Protein AF-A0A949DV74-F1 (afdb_monomer_lite)

Foldseek 3Di:
DVVVVVPDFQDQDLVGTWDADPVRDTDDPKDWDWDQPDPVCPPVSRSVGTPDTDDDDPVPPPD

pLDDT: mean 77.65, std 14.08, range [39.19, 97.38]

Radius of gyration: 15.07 Å; chains: 1; bounding box: 31×34×32 Å

Secondary structure (DSSP, 8-state):
-HHHHHT--S-EETTEE--B-TTS-BS-S-EEEE--S-GGGHHHHHHT-EEEEE---GGGG--

Structure (mmCIF, N/CA/C/O backbone):
data_AF-A0A949DV74-F1
#
_entry.id   AF-A0A949DV74-F1
#
loop_
_atom_site.group_PDB
_atom_site.id
_atom_site.type_symbol
_atom_site.label_atom_id
_atom_site.label_alt_id
_atom_site.label_comp_id
_atom_site.label_asym_id
_atom_site.label_entity_id
_atom_site.label_seq_id
_atom_site.pdbx_PDB_ins_code
_atom_site.Cartn_x
_atom_site.Cartn_y
_atom_site.Cartn_z
_atom_site.occupancy
_atom_site.B_iso_or_equiv
_atom_site.auth_seq_id
_atom_site.auth_comp_id
_atom_site.auth_asym_id
_atom_site.auth_atom_id
_atom_site.pdbx_PDB_model_num
ATOM 1 N N . MET A 1 1 ? 15.381 -18.976 -4.007 1.00 65.94 1 MET A N 1
ATOM 2 C CA . MET A 1 1 ? 14.667 -17.988 -3.162 1.00 65.94 1 MET A CA 1
ATOM 3 C C . MET A 1 1 ? 14.806 -16.570 -3.709 1.00 65.94 1 MET A C 1
ATOM 5 O O . MET A 1 1 ? 13.780 -15.942 -3.919 1.00 65.94 1 MET A O 1
ATOM 9 N N . ARG A 1 2 ? 16.022 -16.074 -4.001 1.00 72.12 2 ARG A N 1
ATOM 10 C CA . ARG A 1 2 ? 16.205 -14.770 -4.671 1.00 72.12 2 ARG A CA 1
ATOM 11 C C . ARG A 1 2 ? 15.511 -14.724 -6.039 1.00 72.12 2 ARG A C 1
ATOM 13 O O . ARG A 1 2 ? 14.664 -13.870 -6.242 1.00 72.12 2 ARG A O 1
ATOM 20 N N . ASP A 1 3 ? 15.723 -15.721 -6.894 1.00 72.75 3 ASP A N 1
ATOM 21 C CA . ASP A 1 3 ? 15.055 -15.784 -8.210 1.00 72.75 3 ASP A CA 1
ATOM 22 C C . ASP A 1 3 ? 13.522 -15.835 -8.105 1.00 72.75 3 ASP A C 1
ATOM 24 O O . ASP A 1 3 ? 12.810 -15.251 -8.914 1.00 72.75 3 ASP A O 1
ATOM 28 N N . THR A 1 4 ? 13.006 -16.479 -7.054 1.00 72.62 4 THR A N 1
ATOM 29 C CA . THR A 1 4 ? 11.571 -16.532 -6.751 1.00 72.62 4 THR A CA 1
ATOM 30 C C . THR A 1 4 ? 11.008 -15.144 -6.443 1.00 72.62 4 THR A C 1
ATOM 32 O O . THR A 1 4 ? 9.940 -14.807 -6.939 1.00 72.62 4 THR A O 1
ATOM 35 N N . LEU A 1 5 ? 11.731 -14.324 -5.671 1.00 67.56 5 LEU A N 1
ATOM 36 C CA . LEU A 1 5 ? 11.335 -12.948 -5.348 1.00 67.56 5 LEU A CA 1
ATOM 37 C C . LEU A 1 5 ? 11.375 -12.039 -6.585 1.00 67.56 5 LEU A C 1
ATOM 39 O O . LEU A 1 5 ? 10.443 -11.272 -6.798 1.00 67.56 5 LEU A O 1
ATOM 43 N N . HIS A 1 6 ? 12.391 -12.181 -7.444 1.00 68.06 6 HIS A N 1
ATOM 44 C CA . HIS A 1 6 ? 12.486 -11.438 -8.712 1.00 68.06 6 HIS A CA 1
ATOM 45 C C . HIS A 1 6 ? 11.416 -11.869 -9.741 1.00 68.06 6 HIS A C 1
ATOM 47 O O . HIS A 1 6 ? 11.118 -11.134 -10.684 1.00 68.06 6 HIS A O 1
ATOM 53 N N . GLY A 1 7 ? 10.823 -13.056 -9.569 1.00 69.81 7 GLY A N 1
ATOM 54 C CA . GLY A 1 7 ? 9.717 -13.558 -10.385 1.00 69.81 7 GLY A CA 1
ATOM 55 C C . GLY A 1 7 ? 8.342 -12.986 -10.018 1.00 69.81 7 GLY A C 1
ATOM 56 O O . GLY A 1 7 ? 7.411 -13.106 -10.817 1.00 69.81 7 GLY A O 1
ATOM 57 N N . ILE A 1 8 ? 8.193 -12.349 -8.849 1.00 69.19 8 ILE A N 1
ATOM 58 C CA . ILE A 1 8 ? 6.928 -11.741 -8.419 1.00 69.19 8 ILE A CA 1
ATOM 59 C C . ILE A 1 8 ? 6.729 -10.434 -9.185 1.00 69.19 8 ILE A C 1
ATOM 61 O O . ILE A 1 8 ? 7.288 -9.392 -8.855 1.00 69.19 8 ILE A O 1
ATOM 65 N N . LYS A 1 9 ? 5.894 -10.490 -10.220 1.00 66.81 9 LYS A N 1
ATOM 66 C CA . LYS A 1 9 ? 5.456 -9.324 -10.990 1.00 66.81 9 LYS A CA 1
ATOM 67 C C . LYS A 1 9 ? 3.996 -9.045 -10.661 1.00 66.81 9 LYS A C 1
ATOM 69 O O . LYS A 1 9 ? 3.205 -9.975 -10.539 1.00 66.81 9 LYS A O 1
ATOM 74 N N . THR A 1 10 ? 3.615 -7.774 -10.554 1.00 64.88 10 THR A N 1
ATOM 75 C CA . THR A 1 10 ? 2.205 -7.331 -10.451 1.00 64.88 10 THR A CA 1
ATOM 76 C C . THR A 1 10 ? 1.425 -7.733 -9.189 1.00 64.88 10 THR A C 1
ATOM 78 O O . THR A 1 10 ? 0.205 -7.591 -9.163 1.00 64.88 10 THR A O 1
ATOM 81 N N . PHE A 1 11 ? 2.087 -8.174 -8.112 1.00 69.19 11 PHE A N 1
ATOM 82 C CA . PHE A 1 11 ? 1.401 -8.367 -6.830 1.00 69.19 11 PHE A CA 1
ATOM 83 C C . PHE A 1 11 ? 0.871 -7.022 -6.308 1.00 69.19 11 PHE A C 1
ATOM 85 O O . PHE A 1 11 ? 1.640 -6.075 -6.127 1.00 69.19 11 PHE A O 1
ATOM 92 N N . LYS A 1 12 ? -0.446 -6.932 -6.095 1.00 67.44 12 LYS A N 1
ATOM 93 C CA . LYS A 1 12 ? -1.113 -5.723 -5.601 1.00 67.44 12 LYS A CA 1
ATOM 94 C C . LYS A 1 12 ? -1.022 -5.685 -4.075 1.00 67.44 12 LYS A C 1
ATOM 96 O O . LYS A 1 12 ? -1.877 -6.236 -3.389 1.00 67.44 12 LYS A O 1
ATOM 101 N N . GLY A 1 13 ? 0.032 -5.058 -3.560 1.00 69.62 13 GLY A N 1
ATOM 102 C CA . GLY A 1 13 ? 0.184 -4.790 -2.132 1.00 69.62 13 GLY A CA 1
ATOM 103 C C . GLY A 1 13 ? -0.606 -3.556 -1.688 1.00 69.62 13 GLY A C 1
ATOM 104 O O . GLY A 1 13 ? -1.182 -2.838 -2.506 1.00 69.62 13 GLY A O 1
ATO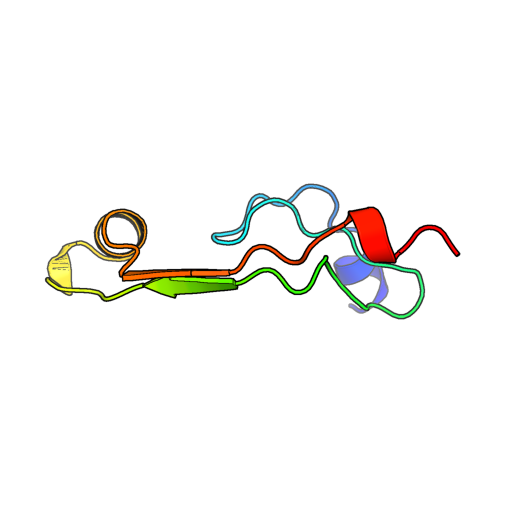M 105 N N . VAL A 1 14 ? -0.568 -3.266 -0.386 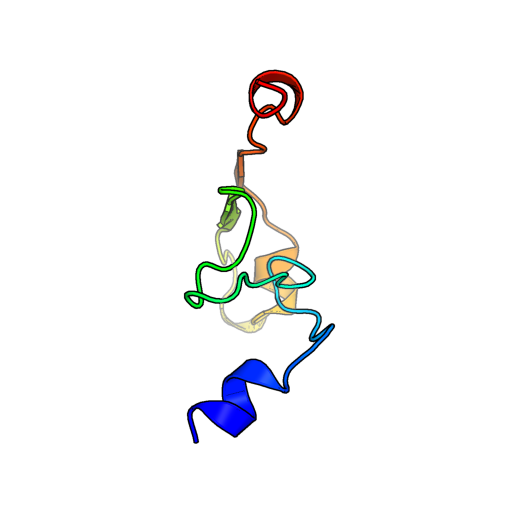1.00 69.56 14 VAL A N 1
ATOM 106 C CA . VAL A 1 14 ? -1.188 -2.071 0.230 1.00 69.56 14 VAL A CA 1
ATOM 107 C C . VAL A 1 14 ? -0.675 -0.765 -0.405 1.00 69.56 14 VAL A C 1
ATOM 109 O O . VAL A 1 14 ? -1.394 0.228 -0.504 1.00 69.56 14 VAL A O 1
ATOM 112 N N . THR A 1 15 ? 0.566 -0.770 -0.896 1.00 67.12 15 THR A N 1
ATOM 113 C CA . THR A 1 15 ? 1.201 0.360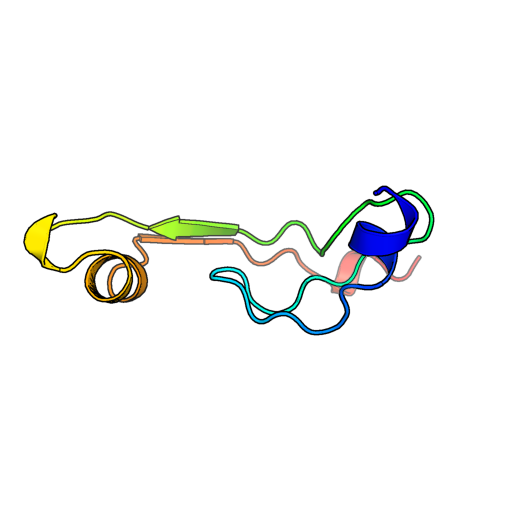 -1.592 1.00 67.12 15 THR A CA 1
ATOM 114 C C . THR A 1 15 ? 0.944 0.382 -3.105 1.00 67.12 15 THR A C 1
ATOM 116 O O . THR A 1 15 ? 1.377 1.314 -3.780 1.00 67.12 15 THR A O 1
ATOM 119 N N . GLY A 1 16 ? 0.219 -0.601 -3.650 1.00 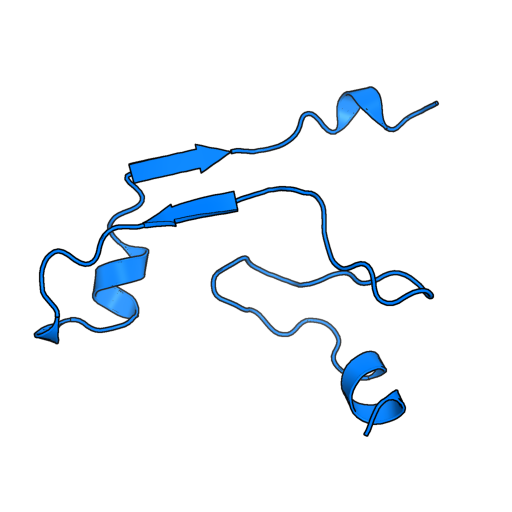69.25 16 GLY A N 1
ATOM 120 C CA . GLY A 1 16 ? 0.014 -0.798 -5.085 1.00 69.25 16 GLY A CA 1
ATOM 121 C C . GLY A 1 16 ? 0.931 -1.872 -5.679 1.00 69.25 16 GLY A C 1
ATOM 122 O O . GLY A 1 16 ? 1.384 -2.785 -4.991 1.00 69.25 16 GLY A O 1
ATOM 123 N N . THR A 1 17 ? 1.166 -1.791 -6.988 1.00 69.94 17 THR A N 1
ATOM 124 C CA . THR A 1 17 ? 2.096 -2.678 -7.701 1.00 69.94 17 THR A CA 1
ATOM 125 C C . THR A 1 17 ? 3.538 -2.286 -7.380 1.00 69.94 17 THR A C 1
ATOM 127 O O . THR A 1 17 ? 3.865 -1.106 -7.470 1.00 69.94 17 THR A O 1
ATOM 130 N N . LEU A 1 18 ? 4.410 -3.252 -7.063 1.00 67.12 18 LEU A N 1
ATOM 131 C CA . LEU A 1 18 ? 5.853 -3.024 -6.893 1.00 67.12 18 LEU A CA 1
ATOM 132 C C . LEU A 1 18 ? 6.623 -3.240 -8.214 1.00 67.12 18 LEU A C 1
ATOM 134 O O . LEU A 1 18 ? 6.805 -4.388 -8.622 1.00 67.12 18 LEU A O 1
ATOM 138 N N . PRO A 1 19 ? 7.094 -2.178 -8.895 1.00 67.75 19 PRO A N 1
ATOM 139 C CA . PRO A 1 19 ? 8.110 -2.290 -9.936 1.00 67.75 19 PRO A CA 1
ATOM 140 C C . PRO A 1 19 ? 9.507 -2.253 -9.301 1.00 67.75 19 PRO A C 1
ATOM 142 O O . PRO A 1 19 ? 9.854 -1.265 -8.656 1.00 67.75 19 PRO A O 1
ATOM 145 N N . CYS A 1 20 ? 10.298 -3.309 -9.482 1.00 66.12 20 CYS A N 1
ATOM 146 C CA . CYS A 1 20 ? 11.675 -3.397 -8.989 1.00 66.12 20 CYS A CA 1
ATOM 147 C C . CYS A 1 20 ? 12.669 -3.347 -10.147 1.00 66.12 20 CYS A C 1
ATOM 149 O O . CYS A 1 20 ? 12.413 -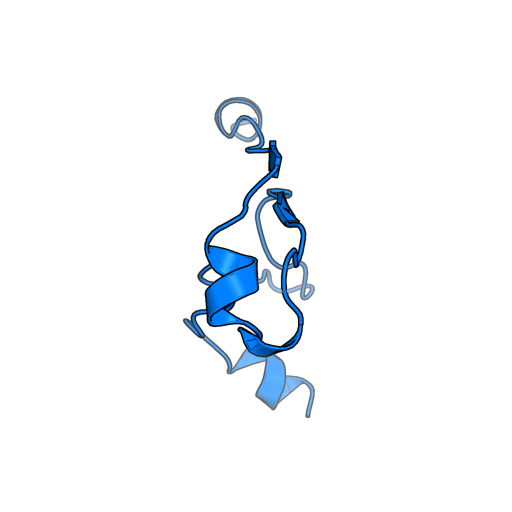3.939 -11.200 1.00 66.12 20 CYS A O 1
ATOM 151 N N . ASP A 1 21 ? 13.788 -2.653 -9.958 1.00 70.44 21 ASP A N 1
ATOM 152 C CA . ASP A 1 21 ? 14.894 -2.676 -10.911 1.00 70.44 21 ASP A CA 1
ATOM 153 C C . ASP A 1 21 ? 15.771 -3.938 -10.761 1.00 70.44 21 ASP A C 1
ATOM 155 O O . ASP A 1 21 ? 15.494 -4.840 -9.965 1.00 70.44 21 ASP A O 1
ATOM 159 N N . GLN A 1 22 ? 16.839 -4.020 -11.559 1.00 69.12 22 GLN A N 1
ATOM 160 C CA . GLN A 1 22 ? 17.760 -5.163 -11.561 1.00 69.12 22 GLN A CA 1
ATOM 161 C C . GLN A 1 22 ? 18.572 -5.320 -10.263 1.00 69.12 22 GLN A C 1
ATOM 163 O O . GLN A 1 22 ? 19.112 -6.399 -10.016 1.00 69.12 22 GLN A O 1
ATOM 168 N N . PHE A 1 23 ? 18.659 -4.272 -9.443 1.00 75.31 23 PHE A N 1
ATOM 169 C CA . PHE A 1 23 ? 19.354 -4.279 -8.157 1.00 75.31 23 PHE A CA 1
ATOM 170 C C . PHE A 1 23 ? 18.417 -4.646 -6.997 1.00 75.31 23 PHE A C 1
ATOM 172 O O . PHE A 1 23 ? 18.889 -4.982 -5.911 1.00 75.31 23 PHE A O 1
ATOM 179 N N . GLY A 1 24 ? 17.106 -4.690 -7.253 1.00 69.44 24 GLY A N 1
ATOM 180 C CA . GLY A 1 24 ? 16.079 -4.991 -6.259 1.00 69.44 24 GLY A CA 1
ATOM 181 C C . GLY A 1 24 ? 15.511 -3.744 -5.586 1.00 69.44 24 GLY A C 1
ATOM 182 O O . GLY A 1 24 ? 14.759 -3.884 -4.621 1.00 69.44 24 GLY A O 1
ATOM 183 N N . ASP A 1 25 ? 15.825 -2.551 -6.099 1.00 71.94 25 ASP A N 1
ATOM 184 C CA . ASP A 1 25 ? 15.229 -1.311 -5.625 1.00 71.94 25 ASP A CA 1
ATOM 185 C C . ASP A 1 25 ? 13.824 -1.189 -6.215 1.00 71.94 25 ASP A C 1
ATOM 187 O O . ASP A 1 25 ? 13.618 -1.049 -7.425 1.00 71.94 25 ASP A O 1
ATOM 191 N N . CYS A 1 26 ? 12.830 -1.316 -5.339 1.00 68.81 26 CYS A N 1
ATOM 192 C CA . CYS A 1 26 ? 11.429 -1.332 -5.720 1.00 68.81 26 CYS A CA 1
ATOM 193 C C . CYS A 1 26 ? 10.756 0.018 -5.457 1.00 68.81 26 CYS A C 1
ATOM 195 O O . CYS A 1 26 ? 10.600 0.432 -4.309 1.00 68.81 26 CYS A O 1
ATOM 197 N N . GLY A 1 27 ? 10.252 0.642 -6.523 1.00 69.75 27 GLY A N 1
ATOM 198 C CA . GLY A 1 27 ? 9.273 1.724 -6.451 1.00 69.75 27 GLY A CA 1
ATOM 199 C C . GLY A 1 27 ? 9.812 3.157 -6.515 1.00 69.75 27 GLY A C 1
ATOM 200 O O . GLY A 1 27 ? 10.953 3.477 -6.196 1.00 69.75 27 GLY A O 1
ATOM 201 N N . GLN A 1 28 ? 8.920 4.062 -6.923 1.00 70.31 28 GLN A N 1
ATOM 202 C CA . GLN A 1 28 ? 9.043 5.486 -6.617 1.00 70.31 28 GLN A CA 1
ATOM 203 C C . GLN A 1 28 ? 8.919 5.655 -5.088 1.00 70.31 28 GLN A C 1
ATOM 205 O O . GLN A 1 28 ? 8.068 4.981 -4.507 1.00 70.31 28 GLN A O 1
ATOM 210 N N . PRO A 1 29 ? 9.684 6.548 -4.428 1.00 72.69 29 PRO A N 1
ATOM 211 C CA . PRO A 1 29 ? 9.554 6.863 -3.006 1.00 72.69 29 PRO A CA 1
ATOM 212 C C . PRO A 1 29 ? 8.225 7.583 -2.730 1.00 72.69 29 PRO A C 1
ATOM 214 O O . PRO A 1 29 ? 8.200 8.772 -2.457 1.00 72.69 29 PRO A O 1
ATOM 217 N N . ALA A 1 30 ? 7.106 6.883 -2.862 1.00 80.12 30 ALA A N 1
ATOM 218 C CA . ALA A 1 30 ? 5.777 7.314 -2.466 1.00 80.12 30 ALA A CA 1
ATOM 219 C C . ALA A 1 30 ? 5.396 6.552 -1.199 1.00 80.12 30 ALA A C 1
ATOM 221 O O . ALA A 1 30 ? 5.655 5.352 -1.095 1.00 80.12 30 ALA A O 1
ATOM 222 N N . PHE A 1 31 ? 4.779 7.228 -0.236 1.00 85.25 31 PHE A N 1
ATOM 223 C CA . PHE A 1 31 ? 4.335 6.572 0.988 1.00 85.25 31 PHE A CA 1
ATOM 224 C C . PHE A 1 31 ? 3.059 7.202 1.530 1.00 85.25 31 PHE A C 1
ATOM 226 O O . PHE A 1 31 ? 2.755 8.371 1.294 1.00 85.25 31 PHE A O 1
ATOM 233 N N . LYS A 1 32 ? 2.315 6.399 2.287 1.00 90.62 32 LYS A N 1
ATOM 234 C CA . LYS A 1 32 ? 1.137 6.824 3.034 1.00 90.62 32 LYS A CA 1
ATOM 235 C C . LYS A 1 32 ? 1.374 6.556 4.508 1.00 90.62 32 LYS A C 1
ATOM 237 O O . LYS A 1 32 ? 1.939 5.522 4.856 1.00 90.62 32 LYS A O 1
ATOM 242 N N . VAL A 1 33 ? 0.911 7.462 5.358 1.00 93.25 33 VAL A N 1
ATOM 243 C CA . VAL A 1 33 ? 0.761 7.186 6.788 1.00 93.25 33 VAL A CA 1
ATOM 244 C C . VAL A 1 33 ? -0.707 6.862 7.013 1.00 93.25 33 VAL A C 1
ATOM 246 O O . VAL A 1 33 ? -1.581 7.649 6.645 1.00 93.25 33 VAL A O 1
ATOM 249 N N . LEU A 1 34 ? -0.968 5.681 7.566 1.00 95.69 34 LEU A N 1
ATOM 250 C CA . LEU A 1 34 ? -2.304 5.195 7.883 1.00 95.69 34 LEU A CA 1
ATOM 251 C C . LEU A 1 34 ? -2.404 4.987 9.392 1.00 95.69 34 LEU A C 1
ATOM 253 O O . LEU A 1 34 ? -1.417 4.624 10.034 1.00 95.69 34 LEU A O 1
ATOM 257 N N . GLN A 1 35 ? -3.591 5.196 9.952 1.00 96.56 35 GLN A N 1
ATOM 258 C CA . GLN A 1 35 ? -3.839 4.993 11.376 1.00 96.56 35 GLN A CA 1
ATOM 259 C C . GLN A 1 35 ? -4.999 4.019 11.575 1.00 96.56 35 GLN A C 1
ATOM 261 O O . GLN A 1 35 ? -6.121 4.276 11.145 1.00 96.56 35 GLN A O 1
ATOM 266 N N . LEU A 1 36 ? -4.743 2.917 12.280 1.00 96.31 36 LEU A N 1
ATOM 267 C CA . LEU A 1 36 ? -5.791 1.977 12.669 1.00 96.31 36 LEU A CA 1
ATOM 268 C C . LEU A 1 36 ? -6.545 2.535 13.879 1.00 96.31 36 LEU A C 1
ATOM 270 O O . LEU A 1 36 ? -6.007 2.550 14.984 1.00 96.31 36 LEU A O 1
ATOM 274 N N . LEU A 1 37 ? -7.767 3.019 13.660 1.00 96.19 37 LEU A N 1
ATOM 275 C CA . LEU A 1 37 ? -8.605 3.563 14.735 1.00 96.19 37 LEU A CA 1
ATOM 276 C C . LEU A 1 37 ? -9.281 2.456 15.551 1.00 96.19 37 LEU A C 1
ATOM 278 O O . LEU A 1 37 ? -9.417 2.586 16.763 1.00 96.19 37 LEU A O 1
ATOM 282 N N . ASP A 1 38 ? -9.663 1.364 14.889 1.00 96.31 38 ASP A N 1
ATOM 283 C CA . ASP A 1 38 ? -10.292 0.197 15.502 1.00 96.31 38 ASP A CA 1
ATOM 284 C C . ASP A 1 38 ? -9.546 -1.084 15.085 1.00 96.31 38 ASP A C 1
ATOM 286 O O . ASP A 1 38 ? -9.641 -1.502 13.926 1.00 96.31 38 ASP A O 1
ATOM 290 N N . PRO A 1 39 ? -8.812 -1.735 16.008 1.00 94.88 39 PRO A N 1
ATOM 291 C CA . PRO A 1 39 ? -8.091 -2.972 15.723 1.00 94.88 39 PRO A CA 1
ATOM 292 C C . PRO A 1 39 ? -8.967 -4.112 15.195 1.00 94.88 39 PRO A C 1
ATOM 294 O O . PRO A 1 39 ? -8.469 -4.964 14.457 1.00 94.88 39 PRO A O 1
ATOM 297 N N . SER A 1 40 ? -10.260 -4.135 15.533 1.00 97.38 40 SER A N 1
ATOM 298 C CA . SER A 1 40 ? -11.180 -5.190 15.094 1.00 97.38 40 SER A CA 1
ATOM 299 C C . SER A 1 40 ? -11.462 -5.157 13.586 1.00 97.38 40 SER A C 1
ATOM 301 O O . SER A 1 40 ? -11.829 -6.178 13.008 1.00 97.38 40 SER A O 1
ATOM 303 N N . GLN A 1 41 ? -11.224 -4.018 12.926 1.00 94.44 41 GLN A N 1
ATOM 304 C CA . GLN A 1 41 ? -11.456 -3.838 11.489 1.00 94.44 41 GLN A CA 1
ATOM 305 C C . GLN A 1 41 ? -10.276 -4.277 10.606 1.00 94.44 41 GLN A C 1
ATOM 307 O O . GLN A 1 41 ? -10.398 -4.318 9.378 1.00 94.44 41 GLN A O 1
ATOM 312 N N . GLY A 1 42 ? -9.134 -4.618 11.211 1.00 92.50 42 GLY A N 1
ATOM 313 C CA . GLY A 1 42 ? -7.970 -5.163 10.513 1.00 92.50 42 GLY A CA 1
ATOM 314 C C . GLY A 1 42 ? -7.475 -4.299 9.345 1.00 92.50 42 GLY A C 1
ATOM 315 O O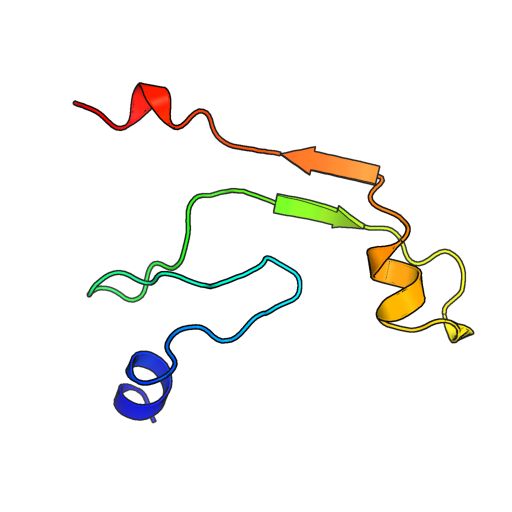 . GLY A 1 42 ? -7.530 -3.069 9.379 1.00 92.50 42 GLY A O 1
ATOM 316 N N . ALA A 1 43 ? -6.972 -4.954 8.295 1.00 91.44 43 ALA A N 1
ATOM 317 C CA . ALA A 1 43 ? -6.396 -4.276 7.130 1.00 91.44 43 ALA A CA 1
ATOM 318 C C . ALA A 1 43 ? -7.415 -3.401 6.380 1.00 91.44 43 ALA A C 1
ATOM 320 O O . ALA A 1 43 ? -7.070 -2.309 5.940 1.00 91.44 43 ALA A O 1
ATOM 321 N N . VAL A 1 44 ? -8.675 -3.839 6.291 1.00 91.88 44 VAL A N 1
ATOM 322 C CA . VAL A 1 44 ? -9.740 -3.082 5.614 1.00 91.88 44 VAL A CA 1
ATOM 323 C C . VAL A 1 44 ? -10.017 -1.764 6.341 1.00 91.88 44 VAL A C 1
ATOM 325 O O . VAL A 1 44 ? -10.105 -0.716 5.703 1.00 91.88 44 VAL A O 1
ATOM 328 N N . GLY A 1 45 ? -10.090 -1.795 7.676 1.00 93.94 45 GLY A N 1
ATOM 329 C CA . GLY A 1 45 ? -10.218 -0.586 8.492 1.00 93.94 45 GLY A CA 1
ATOM 330 C C . GLY A 1 45 ? -9.015 0.343 8.348 1.00 93.94 45 GLY A C 1
ATOM 331 O O . GLY A 1 45 ? -9.183 1.544 8.142 1.00 93.94 45 GLY A O 1
ATOM 332 N N . LEU A 1 46 ? -7.798 -0.209 8.382 1.00 94.00 46 LEU A N 1
ATOM 333 C CA . LEU A 1 46 ? -6.567 0.567 8.214 1.00 94.00 46 LEU A CA 1
ATOM 334 C C . LEU A 1 46 ? -6.533 1.318 6.876 1.00 94.00 46 LEU A C 1
ATOM 336 O O . LEU A 1 46 ? -6.249 2.514 6.852 1.00 94.00 46 LEU A O 1
ATOM 340 N N . GLU A 1 47 ? -6.837 0.629 5.774 1.00 91.31 47 GLU A N 1
ATOM 341 C CA . GLU A 1 47 ? -6.799 1.193 4.419 1.00 91.31 47 GLU A CA 1
ATOM 342 C C . GLU A 1 47 ? -7.802 2.340 4.211 1.00 91.31 47 GLU A C 1
ATOM 344 O O . GLU A 1 47 ? -7.600 3.175 3.327 1.00 91.31 47 GLU A O 1
ATOM 349 N N . SER A 1 48 ? -8.841 2.426 5.050 1.00 93.69 48 SER A N 1
ATOM 350 C CA . SER A 1 48 ? -9.842 3.498 5.011 1.00 93.69 48 SER A CA 1
ATOM 351 C C . SER A 1 48 ? -9.412 4.806 5.692 1.00 93.69 48 SER A C 1
ATOM 353 O O . SER A 1 48 ? -10.039 5.838 5.457 1.00 93.69 48 SER A O 1
ATOM 355 N N . ASN A 1 49 ? -8.335 4.801 6.491 1.00 94.81 49 ASN A N 1
ATOM 356 C CA . ASN A 1 49 ? -7.886 5.970 7.252 1.00 94.81 49 ASN A CA 1
ATOM 357 C C . ASN A 1 49 ? -6.447 6.384 6.902 1.00 94.81 49 ASN A C 1
ATOM 359 O O . ASN A 1 49 ? -5.484 6.101 7.623 1.00 94.81 49 ASN A O 1
ATOM 363 N N . ILE A 1 50 ? -6.312 7.082 5.774 1.00 94.00 50 ILE A N 1
ATOM 364 C CA . ILE A 1 50 ? -5.047 7.664 5.314 1.00 94.00 50 ILE A CA 1
ATOM 365 C C . ILE A 1 50 ? -4.914 9.073 5.899 1.00 94.00 50 ILE A C 1
ATOM 367 O O . ILE A 1 50 ? -5.639 9.981 5.496 1.00 94.00 50 ILE A O 1
ATOM 371 N N . ILE A 1 51 ? -3.956 9.270 6.806 1.00 96.56 51 ILE A N 1
ATOM 372 C CA . ILE A 1 51 ? -3.728 10.562 7.475 1.00 96.56 51 ILE A CA 1
ATOM 373 C C . ILE A 1 51 ? -2.688 11.432 6.762 1.00 96.56 51 ILE A C 1
ATOM 375 O O . ILE A 1 51 ? -2.659 12.646 6.941 1.00 96.56 51 ILE A O 1
ATOM 379 N N . TYR A 1 52 ? -1.834 10.827 5.934 1.00 94.31 52 TYR A N 1
ATOM 380 C CA . TYR A 1 52 ? -0.872 11.549 5.107 1.00 94.31 52 TYR A CA 1
ATOM 381 C C . TYR A 1 52 ? -0.562 10.772 3.831 1.00 94.31 52 TYR A C 1
ATOM 383 O O . TYR A 1 52 ? -0.478 9.543 3.847 1.00 94.31 52 TYR A O 1
ATOM 391 N N . ASN A 1 53 ? -0.363 11.498 2.733 1.00 91.94 53 ASN A N 1
ATOM 392 C CA . ASN A 1 53 ? -0.033 10.932 1.432 1.00 91.94 53 ASN A CA 1
ATOM 393 C C . ASN A 1 53 ? 1.106 11.733 0.794 1.00 91.94 53 ASN A C 1
ATOM 395 O O . ASN A 1 53 ? 0.921 12.898 0.440 1.00 91.94 53 ASN A O 1
ATOM 399 N N . TYR A 1 54 ? 2.264 11.097 0.632 1.00 88.44 54 TYR A N 1
ATOM 400 C CA . TYR A 1 54 ? 3.396 11.642 -0.105 1.00 88.44 54 TYR A CA 1
ATOM 401 C C . TYR A 1 54 ? 3.478 11.007 -1.486 1.00 88.44 54 TYR A C 1
ATOM 403 O O . TYR A 1 54 ? 3.635 9.790 -1.624 1.00 88.44 54 TYR A O 1
ATOM 411 N N . LEU A 1 55 ? 3.422 11.858 -2.506 1.00 84.69 55 LEU A N 1
ATOM 412 C CA . LEU A 1 55 ? 3.678 11.493 -3.890 1.00 84.69 55 LEU A CA 1
ATOM 413 C C . LEU A 1 55 ? 4.903 12.288 -4.363 1.00 84.69 55 LEU A C 1
ATOM 415 O O . LEU A 1 55 ? 4.856 13.520 -4.353 1.00 84.69 55 LEU A O 1
ATOM 419 N N . PRO A 1 56 ? 6.006 11.624 -4.743 1.00 77.06 56 PRO A N 1
ATOM 420 C CA . PRO A 1 56 ? 7.182 12.307 -5.248 1.00 77.06 56 PRO A CA 1
ATOM 421 C C . PRO A 1 56 ? 6.885 12.909 -6.623 1.00 77.06 56 PRO A C 1
ATOM 423 O O . PRO A 1 56 ? 6.233 12.287 -7.461 1.00 77.06 56 PRO A O 1
ATOM 426 N N . ASP A 1 57 ? 7.406 14.107 -6.868 1.00 74.19 57 ASP A N 1
ATOM 427 C CA . ASP A 1 57 ? 7.297 14.763 -8.167 1.00 74.19 57 ASP A CA 1
ATOM 428 C C . ASP A 1 57 ? 8.115 13.995 -9.220 1.00 74.19 57 ASP A C 1
ATOM 430 O O . ASP A 1 57 ? 9.349 13.950 -9.186 1.00 74.19 57 ASP A O 1
ATOM 434 N N . THR A 1 58 ? 7.419 13.354 -10.158 1.00 65.69 58 THR A N 1
ATOM 435 C CA . THR A 1 58 ? 8.034 12.572 -11.234 1.00 65.69 58 THR A CA 1
ATOM 436 C C . THR A 1 58 ? 8.630 13.444 -12.336 1.00 65.69 58 THR A C 1
ATOM 438 O O . THR A 1 58 ? 9.417 12.934 -13.131 1.00 65.69 58 THR A O 1
ATOM 441 N N . SER A 1 59 ? 8.322 14.748 -12.378 1.00 60.81 59 SER A N 1
ATOM 442 C CA . SER A 1 59 ? 8.868 15.675 -13.380 1.00 60.81 59 SER A CA 1
ATOM 443 C C . SER A 1 59 ? 10.372 15.928 -13.216 1.00 60.81 59 SER A C 1
ATOM 445 O O . SER A 1 59 ? 11.034 16.334 -14.165 1.00 60.81 59 SER A O 1
ATOM 447 N N . LYS A 1 60 ? 10.941 15.623 -12.041 1.00 52.53 60 LYS A N 1
ATOM 448 C CA . LYS A 1 60 ? 12.364 15.846 -11.730 1.00 52.53 60 LYS A CA 1
ATOM 449 C C . LYS A 1 60 ? 13.297 14.664 -12.017 1.00 52.53 60 LYS A C 1
ATOM 451 O O . LYS A 1 60 ? 14.483 14.765 -11.725 1.00 52.53 60 LYS A O 1
ATOM 456 N N . ARG A 1 61 ? 12.791 13.550 -12.563 1.00 53.50 61 ARG A N 1
ATOM 457 C CA . ARG A 1 61 ? 13.600 12.355 -12.907 1.00 53.50 61 ARG A CA 1
ATOM 458 C C . ARG A 1 61 ? 13.958 12.237 -14.389 1.00 53.50 61 ARG A C 1
ATOM 460 O O . ARG A 1 61 ? 14.605 11.271 -14.770 1.00 53.50 61 ARG A O 1
ATOM 467 N N . ALA A 1 62 ? 13.517 13.181 -15.216 1.00 48.09 62 ALA A N 1
ATOM 468 C CA . ALA A 1 62 ? 13.892 13.260 -16.622 1.00 48.09 62 ALA A CA 1
ATOM 469 C C . ALA A 1 62 ? 15.098 14.198 -16.776 1.00 48.09 62 ALA A C 1
ATOM 471 O O . ALA A 1 62 ? 14.942 15.326 -17.228 1.00 48.09 62 ALA A O 1
ATOM 472 N N . ASN A 1 63 ? 16.267 13.759 -16.308 1.00 39.19 63 ASN A N 1
ATOM 473 C CA . ASN A 1 63 ? 17.587 14.280 -16.676 1.00 39.19 63 ASN A CA 1
ATOM 474 C C . ASN A 1 63 ? 18.618 13.182 -16.427 1.00 39.19 63 ASN A C 1
ATOM 476 O O . ASN A 1 63 ? 18.639 12.672 -15.284 1.00 39.19 63 ASN A O 1
#

Sequence (63 aa):
MRDTLHGIKTFKGVTGTLPCDQFGDCGQPAFKVLQLLDPSQGAVGLESNIIYNYLPDTSKRAN